Protein AF-A0A3D0HG40-F1 (afdb_monomer_lite)

Structure (mmCIF, N/CA/C/O backbone):
data_AF-A0A3D0HG40-F1
#
_entry.id   AF-A0A3D0HG40-F1
#
loop_
_atom_site.group_PDB
_atom_site.id
_atom_site.type_symbol
_atom_site.label_atom_id
_atom_site.label_alt_id
_atom_site.label_comp_id
_atom_site.label_asym_id
_atom_site.label_entity_id
_atom_site.label_seq_id
_atom_site.pdbx_PDB_ins_code
_atom_site.Cartn_x
_atom_site.Cartn_y
_atom_site.Cartn_z
_atom_site.occupancy
_atom_site.B_iso_or_equiv
_atom_site.auth_seq_id
_atom_site.auth_comp_id
_atom_site.auth_asym_id
_atom_site.auth_atom_id
_atom_site.pdbx_PDB_model_num
ATOM 1 N N . LEU A 1 1 ? -4.229 -12.002 6.179 1.00 92.06 1 LEU A N 1
ATOM 2 C CA . LEU A 1 1 ? -4.971 -11.624 4.953 1.00 92.06 1 LEU A CA 1
ATOM 3 C C . LEU A 1 1 ? -4.494 -10.297 4.391 1.00 92.06 1 LEU A C 1
ATOM 5 O O . LEU A 1 1 ? -3.940 -10.329 3.309 1.00 92.06 1 LEU A O 1
ATOM 9 N N . LEU A 1 2 ? -4.576 -9.189 5.139 1.00 95.00 2 LEU A N 1
ATOM 10 C CA . LEU A 1 2 ? -4.098 -7.868 4.695 1.00 95.00 2 LEU A CA 1
ATOM 11 C C . LEU A 1 2 ? -2.715 -7.894 4.015 1.00 95.00 2 LEU A C 1
ATOM 13 O O . LEU A 1 2 ? -2.574 -7.352 2.926 1.00 95.00 2 LEU A O 1
ATOM 17 N N . TYR A 1 3 ? -1.724 -8.562 4.616 1.00 96.88 3 TYR A N 1
ATOM 18 C CA . TYR A 1 3 ? -0.391 -8.717 4.019 1.00 96.88 3 TYR A CA 1
ATOM 19 C C . TYR A 1 3 ? -0.427 -9.431 2.659 1.00 96.88 3 TYR A C 1
ATOM 21 O O . TYR A 1 3 ? 0.124 -8.927 1.692 1.00 96.88 3 TYR A O 1
ATOM 29 N N . ILE A 1 4 ? -1.116 -10.573 2.569 1.00 96.81 4 ILE A N 1
ATOM 30 C CA . ILE A 1 4 ? -1.218 -11.374 1.338 1.00 96.81 4 ILE A CA 1
ATOM 31 C C . ILE A 1 4 ? -1.961 -10.589 0.256 1.00 96.81 4 ILE A C 1
ATOM 33 O O . ILE A 1 4 ? -1.489 -10.499 -0.870 1.00 96.81 4 ILE A O 1
ATOM 37 N N . THR A 1 5 ? -3.093 -9.971 0.594 1.00 97.00 5 THR A N 1
ATOM 38 C CA . THR A 1 5 ? -3.857 -9.159 -0.356 1.00 97.00 5 THR A CA 1
ATOM 39 C C . THR A 1 5 ? -3.042 -7.951 -0.821 1.00 97.00 5 THR A C 1
ATOM 41 O O . THR A 1 5 ? -3.027 -7.652 -2.008 1.00 97.00 5 THR A O 1
ATOM 44 N N . SER A 1 6 ? -2.287 -7.304 0.072 1.00 97.94 6 SER A N 1
ATOM 45 C CA . SER A 1 6 ? -1.371 -6.214 -0.296 1.00 97.94 6 SER A CA 1
ATOM 46 C C . SER A 1 6 ? -0.210 -6.694 -1.169 1.00 97.94 6 SER A C 1
ATOM 48 O O . SER A 1 6 ? 0.201 -5.973 -2.071 1.00 97.94 6 SER A O 1
ATOM 50 N N . LEU A 1 7 ? 0.302 -7.908 -0.937 1.00 97.38 7 LEU A N 1
ATOM 51 C CA . LEU A 1 7 ? 1.310 -8.529 -1.795 1.00 97.38 7 LEU A CA 1
ATOM 52 C C . LEU A 1 7 ? 0.762 -8.718 -3.211 1.00 97.38 7 LEU A C 1
ATOM 54 O O . LEU A 1 7 ? 1.393 -8.267 -4.159 1.00 97.38 7 LEU A O 1
ATOM 58 N N . LEU A 1 8 ? -0.437 -9.299 -3.342 1.00 97.38 8 LEU A N 1
ATOM 59 C CA . LEU A 1 8 ? -1.121 -9.462 -4.629 1.00 97.38 8 LEU A CA 1
ATOM 60 C C . LEU A 1 8 ? -1.370 -8.113 -5.309 1.00 97.38 8 LEU A C 1
ATOM 62 O O . LEU A 1 8 ? -1.120 -7.969 -6.500 1.00 97.38 8 LEU A O 1
ATOM 66 N N . GLY A 1 9 ? -1.813 -7.112 -4.548 1.00 97.62 9 GLY A N 1
ATOM 67 C CA . GLY A 1 9 ? -2.032 -5.756 -5.044 1.00 97.62 9 GLY A CA 1
ATOM 68 C C . GLY A 1 9 ? -0.756 -5.106 -5.563 1.00 97.62 9 GLY A C 1
ATOM 69 O O . GLY A 1 9 ? -0.767 -4.457 -6.607 1.00 97.62 9 GLY A O 1
ATOM 70 N N . GLY A 1 10 ? 0.360 -5.326 -4.867 1.00 97.12 10 GLY A N 1
ATOM 71 C CA . GLY A 1 10 ? 1.676 -4.918 -5.337 1.00 97.12 10 GLY A CA 1
ATOM 72 C C . GLY A 1 10 ? 2.075 -5.649 -6.613 1.00 97.12 10 GLY A C 1
ATOM 73 O O . GLY A 1 10 ? 2.413 -5.005 -7.598 1.00 97.12 10 GLY A O 1
ATOM 74 N N . SER A 1 11 ? 1.964 -6.976 -6.653 1.00 95.88 11 SER A N 1
ATOM 75 C CA . SER A 1 11 ? 2.273 -7.763 -7.853 1.00 95.88 11 SER A CA 1
ATOM 76 C C . SER A 1 11 ? 1.457 -7.325 -9.073 1.00 95.88 11 SER A C 1
ATOM 78 O O . SER A 1 11 ? 2.023 -7.150 -10.147 1.00 95.88 11 SER A O 1
ATOM 80 N N . VAL A 1 12 ? 0.155 -7.074 -8.907 1.00 96.62 12 VAL A N 1
ATOM 81 C CA . VAL A 1 12 ? -0.710 -6.548 -9.976 1.00 96.62 12 VAL A CA 1
ATOM 82 C C . VAL A 1 12 ? -0.289 -5.141 -10.390 1.00 96.62 12 VAL A C 1
ATOM 84 O O . VAL A 1 12 ? -0.172 -4.866 -11.579 1.00 96.62 12 VAL A O 1
ATOM 87 N N . GLY A 1 13 ? -0.023 -4.247 -9.436 1.00 96.69 13 GLY A N 1
ATOM 88 C CA . GLY A 1 13 ? 0.440 -2.896 -9.750 1.00 96.69 13 GLY A CA 1
ATOM 89 C C . GLY A 1 13 ? 1.765 -2.894 -10.517 1.00 96.69 13 GLY A C 1
ATOM 90 O O . GLY A 1 13 ? 1.929 -2.115 -11.453 1.00 96.69 13 GLY A O 1
ATOM 91 N N . ALA A 1 14 ? 2.697 -3.783 -10.164 1.00 95.94 14 ALA A N 1
ATOM 92 C CA . ALA A 1 14 ? 3.950 -3.957 -10.893 1.00 95.94 14 ALA A CA 1
ATOM 93 C C . ALA A 1 14 ? 3.710 -4.466 -12.322 1.00 95.94 14 ALA A C 1
ATOM 95 O O . ALA A 1 14 ? 4.247 -3.884 -13.261 1.00 95.94 14 ALA A O 1
ATOM 96 N N . LEU A 1 15 ? 2.857 -5.484 -12.479 1.00 95.00 15 LEU A N 1
ATOM 97 C CA . LEU A 1 15 ? 2.488 -6.058 -13.774 1.00 95.00 15 LEU A CA 1
ATOM 98 C C . LEU A 1 15 ? 1.858 -5.017 -14.712 1.00 95.00 15 LEU A C 1
ATOM 100 O O . LEU A 1 15 ? 2.209 -4.958 -15.883 1.00 95.00 15 LEU A O 1
ATOM 104 N N . LEU A 1 16 ? 0.961 -4.172 -14.196 1.00 94.62 16 LEU A N 1
ATOM 105 C CA . LEU A 1 16 ? 0.269 -3.160 -15.001 1.00 94.62 16 LEU A CA 1
ATOM 106 C C . LEU A 1 16 ? 1.184 -2.011 -15.448 1.00 94.62 16 LEU A C 1
ATOM 108 O O . LEU A 1 16 ? 0.988 -1.464 -16.529 1.00 94.62 16 LEU A O 1
ATOM 112 N N . LEU A 1 17 ? 2.151 -1.607 -14.618 1.00 94.56 17 LEU A N 1
ATOM 113 C CA . LEU A 1 17 ? 3.037 -0.477 -14.932 1.00 94.56 17 LEU A CA 1
ATOM 114 C C . LEU A 1 17 ? 4.303 -0.895 -15.685 1.00 94.56 17 LEU A C 1
ATOM 116 O O . LEU A 1 17 ? 4.911 -0.072 -16.368 1.00 94.56 17 LEU A O 1
ATOM 120 N N . SER A 1 18 ? 4.771 -2.125 -15.499 1.00 92.06 18 SER A N 1
ATOM 121 C CA . SER A 1 18 ? 6.035 -2.603 -16.063 1.00 92.06 18 SER A CA 1
ATOM 122 C C . SER A 1 18 ? 5.948 -4.107 -16.352 1.00 92.06 18 SER A C 1
ATOM 124 O O . SER A 1 18 ? 6.596 -4.893 -15.661 1.00 92.06 18 SER A O 1
ATOM 126 N N . PRO A 1 19 ? 5.145 -4.516 -17.352 1.00 90.00 19 PRO A N 1
ATOM 127 C CA . PRO A 1 19 ? 4.832 -5.923 -17.614 1.00 90.00 19 PRO A CA 1
ATOM 128 C C . PRO A 1 19 ? 6.055 -6.765 -17.990 1.00 90.00 19 PRO A C 1
ATOM 130 O O . PRO A 1 19 ? 6.156 -7.916 -17.577 1.00 90.00 19 PRO A O 1
ATOM 133 N N . ASP A 1 20 ? 7.012 -6.175 -18.709 1.00 89.31 20 ASP A N 1
ATOM 134 C CA . ASP A 1 20 ? 8.228 -6.863 -19.161 1.00 89.31 20 ASP A CA 1
ATOM 135 C C . ASP A 1 20 ? 9.355 -6.848 -18.115 1.00 89.31 20 ASP A C 1
ATOM 137 O O . ASP A 1 20 ? 10.407 -7.465 -18.298 1.00 89.31 20 ASP A O 1
ATOM 141 N N . ALA A 1 21 ? 9.171 -6.118 -17.010 1.00 86.19 21 ALA A N 1
ATOM 142 C CA . ALA A 1 21 ? 10.181 -6.005 -15.973 1.00 86.19 21 ALA A CA 1
ATOM 143 C C . ALA A 1 21 ? 10.100 -7.193 -15.010 1.00 86.19 21 ALA A C 1
ATOM 145 O O . ALA A 1 21 ? 9.064 -7.463 -14.399 1.00 86.19 21 ALA A O 1
ATOM 146 N N . ILE A 1 22 ? 11.238 -7.853 -14.783 1.00 82.25 22 ILE A N 1
ATOM 147 C CA . ILE A 1 22 ? 11.357 -8.854 -13.723 1.00 82.25 22 ILE A CA 1
ATOM 148 C C . ILE A 1 22 ? 11.305 -8.120 -12.384 1.00 82.25 22 ILE A C 1
ATOM 150 O O . ILE A 1 22 ? 12.279 -7.512 -11.941 1.00 82.25 22 ILE A O 1
ATOM 154 N N . THR A 1 23 ? 10.141 -8.166 -11.746 1.00 81.06 23 THR A N 1
ATOM 155 C CA . THR A 1 23 ? 9.901 -7.551 -10.444 1.00 81.06 23 THR A CA 1
ATOM 156 C C . THR A 1 23 ? 9.496 -8.618 -9.437 1.00 81.06 23 THR A C 1
ATOM 158 O O . THR A 1 23 ? 8.782 -9.570 -9.744 1.00 81.06 23 THR A O 1
ATOM 161 N N . GLY A 1 24 ? 9.978 -8.480 -8.208 1.00 76.94 24 GLY A N 1
ATOM 162 C CA . GLY A 1 24 ? 9.644 -9.381 -7.115 1.00 76.94 24 GLY A CA 1
ATOM 163 C C . GLY A 1 24 ? 10.041 -8.745 -5.795 1.00 76.94 24 GLY A C 1
ATOM 164 O O . GLY A 1 24 ? 11.125 -8.180 -5.678 1.00 76.94 24 GLY A O 1
ATOM 165 N N . GLY A 1 25 ? 9.158 -8.790 -4.799 1.00 84.31 25 GLY A N 1
ATOM 166 C CA . GLY A 1 25 ? 9.475 -8.196 -3.507 1.00 84.31 25 GLY A CA 1
ATOM 167 C C . GLY A 1 25 ? 8.332 -8.222 -2.504 1.00 84.31 25 GLY A C 1
ATOM 168 O O . GLY A 1 25 ? 7.199 -7.854 -2.801 1.00 84.31 25 GLY A O 1
ATOM 169 N N . ALA A 1 26 ? 8.670 -8.585 -1.267 1.00 92.44 26 ALA A N 1
ATOM 170 C CA .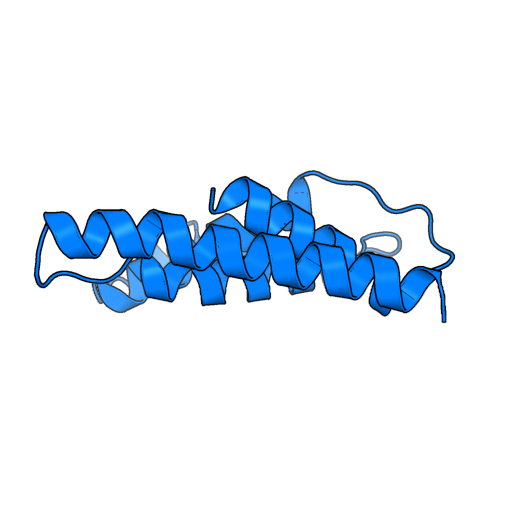 ALA A 1 26 ? 7.781 -8.492 -0.110 1.00 92.44 26 ALA A CA 1
ATOM 171 C C . ALA A 1 26 ? 7.453 -7.036 0.286 1.00 92.44 26 ALA A C 1
ATOM 173 O O . ALA A 1 26 ? 6.509 -6.790 1.037 1.00 92.44 26 ALA A O 1
ATOM 174 N N . SER A 1 27 ? 8.227 -6.063 -0.202 1.00 95.69 27 SER A N 1
ATOM 175 C CA . SER A 1 27 ? 8.118 -4.649 0.165 1.00 95.69 2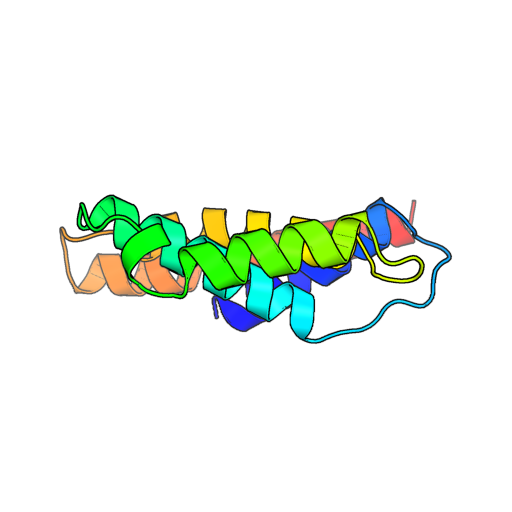7 SER A CA 1
ATOM 176 C C . SER A 1 27 ? 6.787 -4.015 -0.247 1.00 95.69 27 SER A C 1
ATOM 178 O O . SER A 1 27 ? 6.258 -3.205 0.509 1.00 95.69 27 SER A O 1
ATOM 180 N N . GLY A 1 28 ? 6.175 -4.436 -1.362 1.00 95.50 28 GLY A N 1
ATOM 181 C CA . GLY A 1 28 ? 4.826 -3.985 -1.742 1.00 95.50 28 GLY A CA 1
ATOM 182 C C . GLY A 1 28 ? 3.770 -4.335 -0.687 1.00 95.50 28 GLY A C 1
ATOM 183 O O . GLY A 1 28 ? 2.926 -3.512 -0.332 1.00 95.50 28 GLY A O 1
ATOM 184 N N . ALA A 1 29 ? 3.877 -5.519 -0.079 1.00 97.44 29 ALA A N 1
ATOM 185 C CA . ALA A 1 29 ? 2.998 -5.915 1.016 1.00 97.44 29 ALA A CA 1
ATOM 186 C C . ALA A 1 29 ? 3.222 -5.068 2.278 1.00 97.44 29 ALA A C 1
ATOM 188 O O . ALA A 1 29 ? 2.261 -4.693 2.951 1.00 97.44 29 ALA A O 1
ATOM 189 N N . VAL A 1 30 ? 4.480 -4.724 2.577 1.00 97.69 30 VAL A N 1
ATOM 190 C CA . VAL A 1 30 ? 4.832 -3.827 3.690 1.00 97.69 30 VAL A CA 1
ATOM 191 C C . VAL A 1 30 ? 4.257 -2.429 3.461 1.00 97.69 30 VAL A C 1
ATOM 193 O O . VAL A 1 30 ? 3.672 -1.862 4.381 1.00 97.69 30 VAL A O 1
ATOM 196 N N . PHE A 1 31 ? 4.324 -1.900 2.237 1.00 97.94 31 PHE A N 1
ATOM 197 C CA . PHE A 1 31 ? 3.678 -0.633 1.877 1.00 97.94 31 PHE A CA 1
ATOM 198 C C . PHE A 1 31 ? 2.168 -0.676 2.126 1.00 97.94 31 PHE A C 1
ATOM 200 O O . PHE A 1 31 ? 1.616 0.272 2.684 1.00 97.94 31 PHE A O 1
ATOM 207 N N . GLY A 1 32 ? 1.511 -1.789 1.793 1.00 98.00 32 GLY A N 1
ATOM 208 C CA . GLY A 1 32 ? 0.100 -2.002 2.116 1.00 98.00 32 GLY A CA 1
ATOM 209 C C . GLY A 1 32 ? -0.192 -2.013 3.615 1.00 98.00 32 GLY A C 1
ATOM 210 O O . GLY A 1 32 ? -1.130 -1.350 4.059 1.00 98.00 32 GLY A O 1
ATOM 211 N N . LEU A 1 33 ? 0.639 -2.689 4.416 1.00 97.88 33 LEU A N 1
ATOM 212 C CA . LEU A 1 33 ? 0.520 -2.668 5.879 1.00 97.88 33 LEU A CA 1
ATOM 213 C C . LEU A 1 33 ? 0.702 -1.258 6.451 1.00 97.88 33 LEU A C 1
ATOM 215 O O . LEU A 1 33 ? -0.051 -0.851 7.333 1.00 97.88 33 LEU A O 1
ATOM 219 N N . MET A 1 34 ? 1.678 -0.504 5.950 1.00 98.19 34 MET A N 1
ATOM 220 C CA . MET A 1 34 ? 1.936 0.859 6.410 1.00 98.19 34 MET A CA 1
ATOM 221 C C . MET A 1 34 ? 0.811 1.815 6.016 1.00 98.19 34 MET A C 1
ATOM 223 O O . MET A 1 34 ? 0.399 2.627 6.840 1.00 98.19 34 MET A O 1
ATOM 227 N N . ALA A 1 35 ? 0.266 1.693 4.804 1.00 98.12 35 ALA A N 1
ATOM 228 C CA . ALA A 1 35 ? -0.895 2.468 4.376 1.00 98.12 35 ALA A CA 1
ATOM 229 C C . ALA A 1 35 ? -2.119 2.167 5.256 1.00 98.12 35 ALA A C 1
ATOM 231 O O . ALA A 1 35 ? -2.769 3.090 5.749 1.00 98.12 35 ALA A O 1
ATOM 232 N N . ALA A 1 36 ? -2.381 0.887 5.534 1.00 97.44 36 ALA A N 1
ATOM 233 C CA . ALA A 1 36 ? -3.438 0.472 6.452 1.00 97.44 36 ALA A CA 1
ATOM 234 C C . ALA A 1 36 ? -3.224 1.024 7.871 1.00 97.44 36 ALA A C 1
ATOM 236 O O . ALA A 1 36 ? -4.161 1.538 8.481 1.00 97.44 36 ALA A O 1
ATOM 237 N N . ALA A 1 37 ? -1.989 0.982 8.381 1.00 96.88 37 ALA A N 1
ATOM 238 C CA . ALA A 1 37 ? -1.646 1.532 9.689 1.00 96.88 37 ALA A CA 1
ATOM 239 C C . ALA A 1 37 ? -1.829 3.056 9.739 1.00 96.88 37 ALA A C 1
ATOM 241 O O . ALA A 1 37 ? -2.374 3.574 10.709 1.00 96.88 37 ALA A O 1
ATOM 242 N N . VAL A 1 38 ? -1.435 3.787 8.691 1.00 97.69 38 VAL A N 1
ATOM 243 C CA . VAL A 1 38 ? -1.657 5.238 8.581 1.00 97.69 38 VAL A CA 1
ATOM 244 C C . VAL A 1 38 ? -3.149 5.571 8.629 1.00 97.69 38 VAL A C 1
ATOM 246 O O . VAL A 1 38 ? -3.528 6.523 9.315 1.00 97.69 38 VAL A O 1
ATOM 249 N N . ILE A 1 39 ? -3.994 4.802 7.937 1.00 96.56 39 ILE A N 1
ATOM 250 C CA . ILE A 1 39 ? -5.450 4.994 7.972 1.00 96.56 39 ILE A CA 1
ATOM 251 C C . ILE A 1 39 ? -6.003 4.675 9.362 1.00 96.56 39 ILE A C 1
ATOM 253 O O . ILE A 1 39 ? -6.765 5.483 9.888 1.00 96.56 39 ILE A O 1
ATOM 257 N N . GLY A 1 40 ? -5.581 3.574 9.988 1.00 95.12 40 GLY A N 1
ATOM 258 C CA . GLY A 1 40 ? -6.004 3.221 11.347 1.00 95.12 40 GLY A CA 1
ATOM 259 C C . GLY A 1 40 ? -5.611 4.268 12.390 1.00 95.12 40 GLY A C 1
ATOM 260 O O . GLY A 1 40 ? -6.450 4.728 13.155 1.00 95.12 40 GLY A O 1
ATOM 261 N N . LEU A 1 41 ? -4.371 4.758 12.346 1.00 95.88 41 LEU A N 1
ATOM 262 C CA . LEU A 1 41 ? -3.921 5.845 13.218 1.00 95.88 41 LEU A CA 1
ATOM 263 C C . LEU A 1 41 ? -4.765 7.111 13.028 1.00 95.88 41 LEU A C 1
ATOM 265 O O . LEU A 1 41 ? -5.173 7.731 14.008 1.00 95.88 41 LEU A O 1
ATOM 269 N N . ARG A 1 42 ? -5.069 7.486 11.777 1.00 94.88 42 ARG A N 1
ATOM 270 C CA . ARG A 1 42 ? -5.942 8.637 11.493 1.00 94.88 42 ARG A CA 1
ATOM 271 C C . ARG A 1 42 ? -7.371 8.416 11.979 1.00 94.88 42 ARG A C 1
ATOM 273 O O . ARG A 1 42 ? -7.964 9.358 12.501 1.00 94.88 42 ARG A O 1
ATOM 280 N N . HIS A 1 43 ? -7.906 7.209 11.815 1.00 93.00 43 HIS A N 1
ATOM 281 C CA . HIS A 1 43 ? -9.219 6.821 12.326 1.00 93.00 43 HIS A CA 1
ATOM 282 C C . HIS A 1 43 ? -9.290 7.018 13.848 1.00 93.00 43 HIS A C 1
ATOM 284 O O . HIS A 1 43 ? -10.241 7.616 14.353 1.00 93.00 43 HIS A O 1
ATOM 290 N N . ASP A 1 44 ? -8.216 6.666 14.553 1.00 93.31 44 ASP A N 1
ATOM 291 C CA . ASP A 1 44 ? -8.087 6.837 16.003 1.00 93.31 44 ASP A CA 1
ATOM 292 C C . ASP A 1 44 ? -7.666 8.264 16.416 1.00 93.31 44 ASP A C 1
ATOM 294 O O . ASP A 1 44 ? -7.372 8.530 17.581 1.00 93.31 44 ASP A O 1
ATOM 298 N N . ARG A 1 45 ? -7.658 9.215 15.467 1.00 95.31 45 ARG A N 1
ATOM 299 C CA . ARG A 1 45 ? -7.266 10.629 15.645 1.00 95.31 45 ARG A CA 1
ATOM 300 C C . ARG A 1 45 ? -5.818 10.826 16.110 1.00 95.31 45 ARG A C 1
ATOM 302 O O . ARG A 1 45 ? -5.461 11.889 16.620 1.00 95.31 45 ARG A O 1
ATOM 309 N N . ILE A 1 46 ? -4.962 9.835 15.883 1.00 96.56 46 ILE A N 1
ATOM 310 C CA . ILE A 1 46 ? -3.523 9.904 16.122 1.00 96.56 46 ILE A CA 1
ATOM 311 C C . ILE A 1 46 ? -2.845 10.408 14.848 1.00 96.56 46 ILE A C 1
ATOM 313 O O . ILE A 1 46 ? -3.044 9.875 13.759 1.00 96.56 46 ILE A O 1
ATOM 317 N N . ASN A 1 47 ? -1.999 11.434 14.968 1.00 97.00 47 ASN A N 1
ATOM 318 C CA . ASN A 1 47 ? -1.209 11.909 13.834 1.00 97.00 47 ASN A CA 1
ATOM 319 C C . ASN A 1 47 ? -0.117 10.875 13.479 1.00 97.00 47 ASN A C 1
ATOM 321 O O . ASN A 1 47 ? 0.821 10.714 14.268 1.00 97.00 47 ASN A O 1
ATOM 325 N N . PRO A 1 48 ? -0.148 10.236 12.289 1.00 96.94 48 PRO A N 1
ATOM 326 C CA . PRO A 1 48 ? 0.821 9.201 11.927 1.00 96.94 48 PRO A CA 1
ATOM 327 C C . PRO A 1 48 ? 2.273 9.690 11.915 1.00 96.94 48 PRO A C 1
ATOM 329 O O . PRO A 1 48 ? 3.184 8.917 12.215 1.00 96.94 48 PRO A O 1
ATOM 332 N N . MET A 1 49 ? 2.504 10.978 11.640 1.00 97.19 49 MET A N 1
ATOM 333 C CA . MET A 1 49 ? 3.847 11.578 11.627 1.00 97.19 49 MET A CA 1
ATOM 334 C C . MET A 1 49 ? 4.493 11.641 13.016 1.00 97.19 49 MET A C 1
ATOM 336 O O . MET A 1 49 ? 5.700 11.818 13.120 1.00 97.19 49 MET A O 1
ATOM 340 N N . ARG A 1 50 ? 3.715 11.457 14.091 1.00 96.06 50 ARG A N 1
ATOM 341 C CA . ARG A 1 50 ? 4.233 11.390 15.467 1.00 96.06 50 ARG A CA 1
ATOM 342 C C . ARG A 1 50 ? 4.595 9.971 15.920 1.00 96.06 50 ARG A C 1
ATOM 344 O O . ARG A 1 50 ? 5.146 9.815 16.998 1.00 96.06 50 ARG A O 1
ATOM 351 N N . THR A 1 51 ? 4.288 8.948 15.119 1.00 93.25 51 THR A N 1
ATOM 352 C CA . THR A 1 51 ? 4.402 7.524 15.508 1.00 93.25 51 THR A CA 1
ATOM 353 C C . THR A 1 51 ? 5.602 6.800 14.890 1.00 93.25 51 THR A C 1
ATOM 355 O O . THR A 1 51 ? 5.759 5.598 15.071 1.00 93.25 51 THR A O 1
ATOM 358 N N . GLY A 1 52 ? 6.420 7.491 14.091 1.00 94.69 52 GLY A N 1
ATOM 359 C CA . GLY A 1 52 ? 7.464 6.876 13.263 1.00 94.69 52 GLY A CA 1
ATOM 360 C C . GLY A 1 52 ? 6.916 6.238 11.982 1.00 94.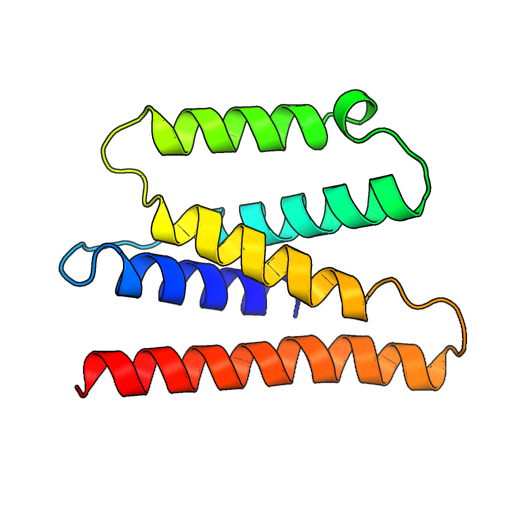69 52 GLY A C 1
ATOM 361 O O . GLY A 1 52 ? 7.486 6.465 10.920 1.00 94.69 52 GLY A O 1
ATOM 362 N N . ILE A 1 53 ? 5.758 5.563 12.036 1.00 96.31 53 ILE A N 1
ATOM 363 C CA . ILE A 1 53 ? 5.116 4.919 10.870 1.00 96.31 53 ILE A CA 1
ATOM 364 C C . ILE A 1 53 ? 4.903 5.916 9.731 1.00 96.31 53 ILE A C 1
ATOM 366 O O . ILE A 1 53 ? 5.235 5.617 8.587 1.00 96.31 53 ILE A O 1
ATOM 370 N N . GLY A 1 54 ? 4.387 7.110 10.037 1.00 96.25 54 GLY A N 1
ATOM 371 C CA . GLY A 1 54 ? 4.173 8.149 9.034 1.00 96.25 54 GLY A CA 1
ATOM 372 C C . GLY A 1 54 ? 5.468 8.572 8.341 1.00 96.25 54 GLY A C 1
ATOM 373 O O . GLY A 1 54 ? 5.529 8.600 7.113 1.00 96.25 54 GLY A O 1
ATOM 374 N N . THR A 1 55 ? 6.515 8.836 9.122 1.00 97.00 55 THR A N 1
ATOM 375 C CA . THR A 1 55 ? 7.832 9.230 8.608 1.00 97.00 55 THR A CA 1
ATOM 376 C C . THR A 1 55 ? 8.447 8.123 7.760 1.00 97.00 55 THR A C 1
ATOM 378 O O . THR A 1 55 ? 8.882 8.378 6.640 1.00 97.00 55 THR A O 1
ATOM 381 N N . THR A 1 56 ? 8.429 6.880 8.247 1.00 97.31 56 THR A N 1
ATOM 382 C CA . THR A 1 56 ? 8.936 5.719 7.507 1.00 97.31 56 THR A CA 1
ATOM 383 C C . THR A 1 56 ? 8.148 5.502 6.220 1.00 97.31 56 THR A C 1
ATOM 385 O O . THR A 1 56 ? 8.744 5.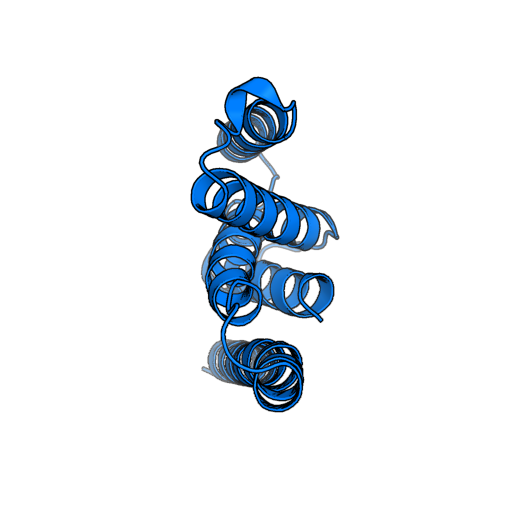155 5.204 1.00 97.31 56 THR A O 1
ATOM 388 N N . PHE A 1 57 ? 6.829 5.717 6.229 1.00 97.81 57 PHE A N 1
ATOM 389 C CA . PHE A 1 57 ? 5.988 5.573 5.040 1.00 97.81 57 PHE A CA 1
ATOM 390 C C . PHE A 1 57 ? 6.405 6.593 3.987 1.00 97.81 57 PHE A C 1
ATOM 392 O O . PHE A 1 57 ? 6.793 6.210 2.890 1.00 97.81 57 PHE A O 1
ATOM 399 N N . VAL A 1 58 ? 6.442 7.877 4.347 1.00 97.81 58 VAL A N 1
ATOM 400 C CA . VAL A 1 58 ? 6.851 8.956 3.436 1.00 97.81 58 VAL A CA 1
ATOM 401 C C . VAL A 1 58 ? 8.261 8.727 2.894 1.00 97.81 58 VAL A C 1
ATOM 403 O O . VAL A 1 58 ? 8.469 8.826 1.688 1.00 97.81 58 VAL A O 1
ATOM 406 N N . LEU A 1 59 ? 9.216 8.361 3.750 1.00 97.62 59 LEU A N 1
ATOM 407 C CA . LEU A 1 59 ? 10.595 8.104 3.339 1.00 97.62 59 LEU A CA 1
ATOM 408 C C . LEU A 1 59 ? 10.681 6.955 2.327 1.00 97.62 59 LEU A C 1
ATOM 410 O O . LEU A 1 59 ? 11.336 7.095 1.298 1.00 97.62 59 LEU A O 1
ATOM 414 N N . ASN A 1 60 ? 9.969 5.854 2.569 1.00 96.44 60 ASN A N 1
ATOM 415 C CA . ASN A 1 60 ? 9.915 4.742 1.625 1.00 96.44 60 ASN A CA 1
ATOM 416 C C . ASN A 1 60 ? 9.234 5.136 0.300 1.00 96.44 60 ASN A C 1
ATOM 418 O O . ASN A 1 60 ? 9.683 4.692 -0.759 1.00 96.44 60 ASN A O 1
ATOM 422 N N . MET A 1 61 ? 8.216 6.009 0.319 1.00 96.56 61 MET A N 1
ATOM 423 C CA . MET A 1 61 ? 7.630 6.548 -0.919 1.00 96.56 61 MET A CA 1
ATOM 424 C C . MET A 1 61 ? 8.655 7.355 -1.714 1.00 96.56 61 MET A C 1
ATOM 426 O O . MET A 1 61 ? 8.795 7.153 -2.916 1.00 96.56 61 MET A O 1
ATOM 430 N N . VAL A 1 62 ? 9.394 8.246 -1.049 1.00 97.94 62 VAL A N 1
ATOM 431 C CA . VAL A 1 62 ? 10.420 9.067 -1.705 1.00 97.94 62 VAL A CA 1
ATOM 432 C C . VAL A 1 62 ? 11.511 8.181 -2.298 1.00 97.94 62 VAL A C 1
ATOM 434 O O . VAL A 1 62 ? 11.842 8.333 -3.469 1.00 97.94 62 VAL A O 1
ATOM 437 N N . ILE A 1 63 ? 12.009 7.202 -1.537 1.00 96.38 63 ILE A N 1
ATOM 438 C CA . ILE A 1 63 ? 12.991 6.224 -2.024 1.00 96.38 63 ILE A CA 1
ATOM 439 C C . ILE A 1 63 ? 12.485 5.511 -3.282 1.00 96.38 63 ILE A C 1
ATOM 441 O O . ILE A 1 63 ? 13.220 5.399 -4.256 1.00 96.38 63 ILE A O 1
ATOM 445 N N . THR A 1 64 ? 11.221 5.084 -3.281 1.00 95.44 64 THR A N 1
ATOM 446 C CA . THR A 1 64 ? 10.592 4.391 -4.418 1.00 95.44 64 THR A CA 1
ATOM 447 C C . THR A 1 64 ? 10.571 5.231 -5.687 1.00 95.44 64 THR A C 1
ATOM 449 O O . THR A 1 64 ? 10.722 4.693 -6.776 1.00 95.44 64 THR A O 1
ATOM 452 N N . LEU A 1 65 ? 10.356 6.539 -5.553 1.00 96.31 65 LEU A N 1
ATOM 453 C CA . LEU A 1 65 ? 10.255 7.452 -6.689 1.00 96.31 65 LEU A CA 1
ATOM 454 C C . LEU A 1 65 ? 11.623 7.936 -7.182 1.00 96.31 65 LEU A C 1
ATOM 456 O O . LEU A 1 65 ? 11.751 8.308 -8.344 1.00 96.31 65 LEU A O 1
ATOM 460 N N . VAL A 1 66 ? 12.626 7.967 -6.302 1.00 96.69 66 VAL A N 1
ATOM 461 C CA . VAL A 1 66 ? 13.945 8.543 -6.596 1.00 96.69 66 VAL A CA 1
ATOM 462 C C . VAL A 1 66 ? 14.957 7.487 -7.031 1.00 96.69 66 VAL A C 1
ATOM 464 O O . VAL A 1 66 ? 15.776 7.774 -7.900 1.00 96.69 66 VAL A O 1
ATOM 467 N N . ILE A 1 67 ? 14.940 6.289 -6.438 1.00 95.12 67 ILE A N 1
ATOM 468 C CA . ILE A 1 67 ? 15.934 5.251 -6.735 1.00 95.12 67 ILE A CA 1
ATOM 469 C C . ILE A 1 67 ? 15.493 4.441 -7.966 1.00 95.12 67 ILE A C 1
ATOM 471 O O . ILE A 1 67 ? 14.471 3.749 -7.906 1.00 95.12 67 ILE A O 1
ATOM 475 N N . PRO A 1 68 ? 16.270 4.459 -9.068 1.00 91.06 68 PRO A N 1
ATOM 476 C CA . PRO A 1 68 ? 15.974 3.654 -10.247 1.00 91.06 68 PRO A CA 1
ATOM 477 C C . PRO A 1 68 ? 16.001 2.154 -9.937 1.00 91.06 68 PRO A C 1
ATOM 479 O O . PRO A 1 68 ? 16.791 1.686 -9.120 1.00 91.06 68 PRO A O 1
ATOM 482 N N . GLY A 1 69 ? 15.153 1.387 -10.623 1.00 89.00 69 GLY A N 1
ATOM 483 C CA . GLY A 1 69 ? 15.049 -0.065 -10.443 1.00 89.00 69 GLY A CA 1
ATOM 484 C C . GLY A 1 69 ? 14.104 -0.505 -9.319 1.00 89.00 69 GLY A C 1
ATOM 485 O O . GLY A 1 69 ? 13.837 -1.698 -9.193 1.00 89.00 69 GLY A O 1
ATOM 486 N N . ILE A 1 70 ? 13.542 0.425 -8.536 1.00 92.88 70 ILE A N 1
ATOM 487 C CA . ILE A 1 70 ? 12.455 0.113 -7.601 1.00 92.88 70 ILE A CA 1
ATOM 488 C C . ILE A 1 70 ? 11.112 0.146 -8.341 1.00 92.88 70 ILE A C 1
ATOM 490 O O . ILE A 1 70 ? 10.788 1.106 -9.037 1.00 92.88 70 ILE A O 1
ATOM 494 N N . SER A 1 71 ? 10.297 -0.900 -8.172 1.00 95.00 71 SER A N 1
ATOM 495 C CA . SER A 1 71 ? 8.977 -0.976 -8.807 1.00 95.00 71 SER A CA 1
ATOM 496 C C . SER A 1 71 ? 7.978 -0.023 -8.144 1.00 95.00 71 SER A C 1
ATOM 498 O O . SER A 1 71 ? 7.398 -0.328 -7.096 1.00 95.00 71 SER A O 1
ATOM 500 N N . VAL A 1 72 ? 7.735 1.121 -8.791 1.00 95.94 72 VAL A N 1
ATOM 501 C CA . VAL A 1 72 ? 6.704 2.090 -8.383 1.00 95.94 72 VAL A CA 1
ATOM 502 C C . VAL A 1 72 ? 5.327 1.422 -8.363 1.00 95.94 72 VAL A C 1
ATOM 504 O O . VAL A 1 72 ? 4.611 1.520 -7.367 1.00 95.94 72 VAL A O 1
ATOM 507 N N . GLY A 1 73 ? 4.985 0.666 -9.411 1.00 95.19 73 GLY A N 1
ATOM 508 C CA . GLY A 1 73 ? 3.735 -0.095 -9.474 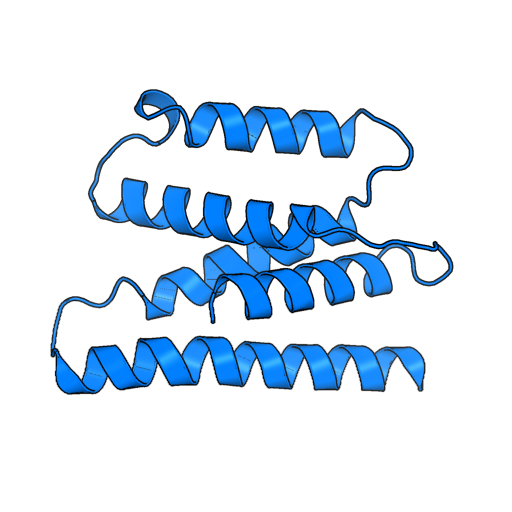1.00 95.19 73 GLY A CA 1
ATOM 509 C C . GLY A 1 73 ? 3.600 -1.104 -8.333 1.00 95.19 73 GLY A C 1
ATOM 510 O O . GLY A 1 73 ? 2.543 -1.185 -7.710 1.00 95.19 73 GLY A O 1
ATOM 511 N N . GLY A 1 74 ? 4.690 -1.796 -7.990 1.00 96.44 74 GLY A N 1
ATOM 512 C CA . GLY A 1 74 ? 4.741 -2.757 -6.887 1.00 96.44 74 GLY A CA 1
ATOM 513 C C . GLY A 1 74 ? 4.419 -2.151 -5.525 1.00 96.44 74 GLY A C 1
ATOM 514 O O . GLY A 1 74 ? 3.631 -2.682 -4.741 1.00 96.44 74 GLY A O 1
ATOM 515 N N . HIS A 1 75 ? 5.020 -1.007 -5.238 1.00 97.31 75 HIS A N 1
ATOM 516 C CA . HIS A 1 75 ? 4.865 -0.325 -3.962 1.00 97.31 75 HIS A CA 1
ATOM 517 C C . HIS A 1 75 ? 3.525 0.403 -3.835 1.00 97.31 75 HIS A C 1
ATOM 519 O O . HIS A 1 75 ? 2.827 0.240 -2.830 1.00 97.31 75 HIS A O 1
ATOM 525 N N . PHE A 1 76 ? 3.123 1.159 -4.857 1.00 97.44 76 PHE A N 1
ATOM 526 C CA . PHE A 1 76 ? 1.861 1.897 -4.826 1.00 97.44 76 PHE A CA 1
ATOM 527 C C . PHE A 1 76 ? 0.646 0.976 -4.982 1.00 97.44 76 PHE A C 1
ATOM 529 O O . PHE A 1 76 ? -0.353 1.189 -4.297 1.00 97.44 76 PHE A O 1
ATOM 536 N N . GLY A 1 77 ? 0.735 -0.092 -5.782 1.00 97.25 77 GLY A N 1
ATOM 537 C CA . GLY A 1 77 ? -0.315 -1.111 -5.871 1.00 97.25 77 GLY A CA 1
ATOM 538 C C . GLY A 1 77 ? -0.567 -1.798 -4.526 1.00 97.25 77 GLY A C 1
ATOM 539 O O . GLY A 1 77 ? -1.718 -1.959 -4.105 1.00 97.25 77 GLY A O 1
ATOM 540 N N . GLY A 1 78 ? 0.507 -2.111 -3.795 1.00 97.88 78 GLY A N 1
ATOM 541 C CA . GLY A 1 78 ? 0.422 -2.650 -2.441 1.00 97.88 78 GLY A CA 1
ATOM 542 C C . GLY A 1 78 ? -0.167 -1.650 -1.444 1.00 97.88 78 GLY A C 1
ATOM 543 O O . GLY A 1 78 ? -1.097 -1.997 -0.716 1.00 97.88 78 GLY A O 1
ATOM 544 N N . ALA A 1 79 ? 0.301 -0.395 -1.459 1.00 98.19 79 ALA A N 1
ATOM 545 C CA . ALA A 1 79 ? -0.214 0.683 -0.608 1.00 98.19 79 ALA A CA 1
ATOM 546 C C . ALA A 1 79 ? -1.720 0.928 -0.810 1.00 98.19 79 ALA A C 1
ATOM 548 O O . ALA A 1 79 ? -2.470 0.974 0.165 1.00 98.19 79 ALA A O 1
ATOM 549 N N . ILE A 1 80 ? -2.171 1.040 -2.064 1.00 98.31 80 ILE A N 1
ATOM 550 C CA . ILE A 1 80 ? -3.584 1.251 -2.414 1.00 98.31 80 ILE A CA 1
ATOM 551 C C . ILE A 1 80 ? -4.430 0.065 -1.946 1.00 98.31 80 ILE A C 1
ATOM 553 O O . ILE A 1 80 ? -5.459 0.245 -1.295 1.00 98.31 80 ILE A O 1
ATOM 557 N N . THR A 1 81 ? -3.976 -1.156 -2.221 1.00 98.00 81 THR A N 1
ATOM 558 C CA . THR A 1 81 ? -4.710 -2.369 -1.846 1.00 98.00 81 THR A CA 1
ATOM 559 C C . THR A 1 81 ? -4.815 -2.525 -0.332 1.00 98.00 81 THR A C 1
ATOM 561 O O . THR A 1 81 ? -5.893 -2.830 0.186 1.00 98.00 81 THR A O 1
ATOM 564 N N . GLY A 1 82 ? -3.724 -2.277 0.396 1.00 97.50 82 GLY A N 1
ATOM 565 C CA . GLY A 1 82 ? -3.720 -2.304 1.856 1.00 97.50 82 GLY A CA 1
ATOM 566 C C . GLY A 1 82 ? -4.605 -1.212 2.459 1.00 97.50 82 GLY A C 1
ATOM 567 O O . GLY A 1 82 ? -5.358 -1.482 3.396 1.00 97.50 82 GLY A O 1
ATOM 568 N N . ALA A 1 83 ? -4.600 -0.012 1.871 1.00 97.50 83 ALA A N 1
ATOM 569 C CA . ALA A 1 83 ? -5.490 1.076 2.260 1.00 97.50 83 ALA A CA 1
ATOM 570 C C . ALA A 1 83 ? -6.971 0.694 2.108 1.00 97.50 83 ALA A C 1
ATOM 572 O O . ALA A 1 83 ? -7.735 0.829 3.063 1.00 97.50 83 ALA A O 1
ATOM 573 N N . ILE A 1 84 ? -7.365 0.152 0.953 1.00 96.38 84 ILE A N 1
ATOM 574 C CA . ILE A 1 84 ? -8.736 -0.326 0.713 1.00 96.38 84 ILE A CA 1
ATOM 575 C C . ILE A 1 8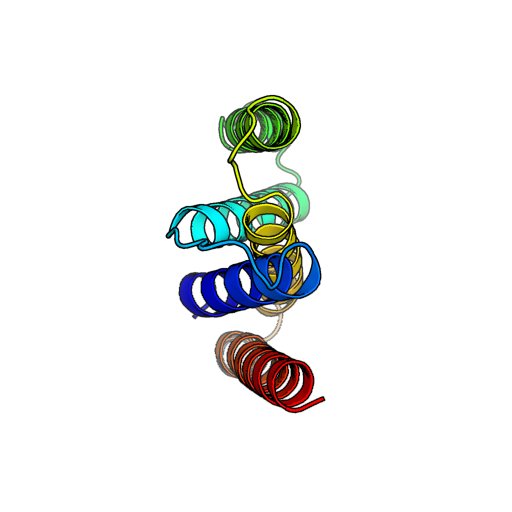4 ? -9.097 -1.446 1.694 1.00 96.38 84 ILE A C 1
ATOM 577 O O . ILE A 1 84 ? -10.161 -1.403 2.309 1.00 96.38 84 ILE A O 1
ATOM 581 N N . CYS A 1 85 ? -8.207 -2.424 1.894 1.00 94.88 85 CYS A N 1
ATOM 582 C CA . CYS A 1 85 ? -8.440 -3.507 2.850 1.00 94.88 85 CYS A CA 1
ATOM 583 C C . CYS A 1 85 ? -8.665 -2.976 4.271 1.00 94.88 85 CYS A C 1
ATOM 585 O O . CYS A 1 85 ? -9.509 -3.510 4.985 1.00 94.88 85 CYS A O 1
ATOM 587 N N . SER A 1 86 ? -7.956 -1.920 4.684 1.00 93.31 86 SER A N 1
ATOM 588 C CA . SER A 1 86 ? -8.081 -1.359 6.035 1.00 93.31 86 SER A CA 1
ATOM 589 C C . SER A 1 86 ? -9.492 -0.855 6.363 1.00 93.31 86 SER A C 1
ATOM 591 O O . SER A 1 86 ? -9.906 -0.932 7.516 1.00 93.31 86 SER A O 1
ATOM 593 N N . LEU A 1 87 ? -10.277 -0.448 5.358 1.00 90.50 87 LEU A N 1
ATOM 594 C CA . LEU A 1 87 ? -11.677 -0.044 5.536 1.00 90.50 87 LEU A CA 1
ATOM 595 C C . LEU A 1 87 ? -12.547 -1.178 6.100 1.00 90.50 87 LEU A C 1
ATOM 597 O O . LEU A 1 87 ? -13.491 -0.922 6.842 1.00 90.50 87 LEU A O 1
ATOM 601 N N . PHE A 1 88 ? -12.205 -2.431 5.794 1.00 89.19 88 PHE A N 1
ATOM 602 C CA . PHE A 1 88 ? -12.893 -3.612 6.321 1.00 89.19 88 PHE A CA 1
ATOM 603 C C . PHE A 1 88 ? -12.441 -3.979 7.739 1.00 89.19 88 PHE A C 1
ATOM 605 O O . PHE A 1 88 ? -13.153 -4.705 8.426 1.00 89.19 88 PHE A O 1
ATOM 612 N N . LEU A 1 89 ? -11.277 -3.482 8.176 1.00 85.69 89 LEU A N 1
ATOM 613 C CA . LEU A 1 89 ? -10.707 -3.745 9.501 1.00 85.69 89 LEU A CA 1
ATOM 614 C C . LEU A 1 89 ? -11.139 -2.711 10.551 1.00 85.69 89 LEU A C 1
ATOM 616 O O . LEU A 1 89 ? -11.097 -3.000 11.741 1.00 85.69 89 LEU A O 1
ATOM 620 N N . LEU A 1 90 ? -11.551 -1.513 10.134 1.00 83.38 90 LEU A N 1
ATOM 621 C CA . LEU A 1 90 ? -11.840 -0.393 11.039 1.00 83.38 90 LEU A CA 1
ATOM 622 C C . LEU A 1 90 ? -13.300 -0.341 11.534 1.00 83.38 90 LEU A C 1
ATOM 624 O O . LEU A 1 90 ? -13.740 0.689 12.034 1.00 83.38 90 LEU A O 1
ATOM 628 N N . ASN A 1 91 ? -14.077 -1.426 11.419 1.00 71.62 91 ASN A N 1
ATOM 629 C CA . ASN A 1 91 ? -15.505 -1.416 11.761 1.00 71.62 91 ASN A CA 1
ATOM 630 C C . ASN A 1 91 ? -15.767 -1.730 13.258 1.00 71.62 91 ASN A C 1
ATOM 632 O O . ASN A 1 91 ? -15.493 -2.844 13.699 1.00 71.62 91 ASN A O 1
ATOM 636 N N . PRO A 1 92 ? -16.371 -0.822 14.056 1.00 59.31 92 PRO A N 1
ATOM 637 C CA . PRO A 1 92 ? -16.523 -1.023 15.501 1.00 59.31 92 PRO A CA 1
ATOM 638 C C . PRO A 1 92 ? -17.850 -1.669 15.953 1.00 59.31 92 PRO A C 1
ATOM 640 O O . PRO A 1 92 ? -18.013 -1.953 17.139 1.00 59.31 92 PRO A O 1
ATOM 643 N N . SER A 1 93 ? -18.841 -1.877 15.075 1.00 59.16 93 SER A N 1
ATOM 644 C CA . SER A 1 93 ? -20.239 -1.931 15.553 1.00 59.16 93 SER A CA 1
ATOM 645 C C . SER A 1 93 ? -20.810 -3.307 15.943 1.00 59.16 93 SER A C 1
ATOM 647 O O . SER A 1 93 ? -21.728 -3.344 16.762 1.00 59.16 93 SER A O 1
ATOM 649 N N . ARG A 1 94 ? -20.309 -4.452 15.440 1.00 58.72 94 ARG A N 1
ATOM 650 C CA . ARG A 1 94 ? -20.806 -5.801 15.834 1.00 58.72 94 ARG A CA 1
ATOM 651 C C . ARG A 1 94 ? -19.729 -6.884 15.698 1.00 58.72 94 ARG A C 1
ATOM 653 O O . ARG A 1 94 ? -19.393 -7.264 14.584 1.00 58.72 94 ARG A O 1
ATOM 660 N N . LYS A 1 95 ? -19.248 -7.455 16.814 1.00 61.75 95 LYS A N 1
ATOM 661 C CA . LYS A 1 95 ? -18.091 -8.386 16.857 1.00 61.75 95 LYS A CA 1
ATOM 662 C C . LYS A 1 95 ? -18.148 -9.563 15.862 1.00 61.75 95 LYS A C 1
ATOM 664 O O . LYS A 1 95 ? -17.129 -9.887 15.265 1.00 61.75 95 LYS A O 1
ATOM 669 N N . THR A 1 96 ? -19.306 -10.199 15.660 1.00 62.09 96 THR A N 1
ATOM 670 C CA . THR A 1 96 ? -19.422 -11.366 14.756 1.00 62.09 96 THR A CA 1
ATOM 671 C C . THR A 1 96 ? -19.464 -10.972 13.278 1.00 62.09 96 THR A C 1
ATOM 673 O O . THR A 1 96 ? -18.784 -11.585 12.463 1.00 62.09 96 THR A O 1
ATOM 676 N N . ILE A 1 97 ? -20.219 -9.924 12.931 1.00 62.16 97 ILE A N 1
ATOM 677 C CA . ILE A 1 97 ? -20.289 -9.412 11.553 1.00 62.16 97 ILE A CA 1
ATOM 678 C C . ILE A 1 97 ? -18.957 -8.741 11.177 1.00 62.16 97 ILE A C 1
ATOM 680 O O . ILE A 1 97 ? -18.483 -8.933 10.065 1.00 62.16 97 ILE A O 1
ATOM 684 N N . SER A 1 98 ? -18.295 -8.066 12.124 1.00 69.69 98 SER A N 1
ATOM 685 C CA . SER A 1 98 ? -16.954 -7.483 11.950 1.00 69.69 98 SER A CA 1
ATOM 686 C C . SER A 1 98 ? -15.933 -8.527 11.506 1.00 69.69 98 SER A C 1
ATOM 688 O O . SER A 1 98 ? -15.291 -8.351 10.476 1.00 69.69 98 SER A O 1
ATOM 690 N N . ARG A 1 99 ? -15.874 -9.681 12.190 1.00 78.31 99 ARG A N 1
ATOM 691 C CA . ARG A 1 99 ? -14.946 -10.766 11.830 1.00 78.31 99 ARG A CA 1
ATOM 692 C C . ARG A 1 99 ? -15.171 -11.310 10.424 1.00 78.31 99 ARG A C 1
ATOM 694 O O . ARG A 1 99 ? -14.208 -11.640 9.739 1.00 78.31 99 ARG A O 1
ATOM 701 N N . LEU A 1 100 ? -16.427 -11.424 9.989 1.00 83.38 100 LEU A N 1
ATOM 702 C CA . LEU A 1 100 ? -16.717 -11.883 8.634 1.00 83.38 100 LEU A CA 1
ATOM 703 C C . LEU A 1 100 ? -16.250 -10.852 7.601 1.00 83.38 100 LEU A C 1
ATOM 705 O O . LEU A 1 100 ? -15.613 -11.230 6.624 1.00 83.38 100 LEU A O 1
ATOM 709 N N . PHE A 1 101 ? -16.509 -9.563 7.830 1.00 84.00 101 PHE A N 1
ATOM 710 C CA . PHE A 1 101 ? -16.074 -8.486 6.933 1.00 84.00 101 PHE A CA 1
ATOM 711 C C . PHE A 1 101 ? -14.544 -8.377 6.844 1.00 84.00 101 PHE A C 1
ATOM 713 O O . PHE A 1 101 ? -14.012 -8.233 5.741 1.00 84.00 101 PHE A O 1
ATOM 720 N N . GLU A 1 102 ? -13.840 -8.539 7.966 1.00 85.06 102 GLU A N 1
ATOM 721 C CA . GLU A 1 102 ? -12.371 -8.563 8.046 1.00 85.06 102 GLU A CA 1
ATOM 722 C C . GLU A 1 102 ? -11.735 -9.700 7.227 1.00 85.06 102 GLU A C 1
ATOM 724 O O . GLU A 1 102 ? -10.582 -9.592 6.806 1.00 85.06 102 GLU A O 1
ATOM 729 N N . VAL A 1 103 ? -12.473 -10.788 6.984 1.00 89.12 103 VAL A N 1
ATOM 730 C CA . VAL A 1 103 ? -12.011 -11.928 6.178 1.00 89.12 103 VAL A CA 1
ATOM 731 C C . VAL A 1 103 ? -12.494 -11.825 4.735 1.00 89.12 103 VAL A C 1
ATOM 733 O O . VAL A 1 103 ? -11.689 -11.908 3.807 1.00 89.12 103 VAL A O 1
ATOM 736 N N . VAL A 1 104 ? -13.797 -11.628 4.533 1.00 91.50 104 VAL A N 1
ATOM 737 C CA . VAL A 1 104 ? -14.434 -11.645 3.210 1.00 91.50 104 VAL A CA 1
ATOM 738 C C . VAL A 1 104 ? -13.961 -10.478 2.352 1.00 91.50 104 VAL A C 1
ATOM 740 O O . VAL A 1 104 ? -13.688 -10.692 1.175 1.00 91.50 104 VAL A O 1
ATOM 743 N N . GLY A 1 105 ? -13.796 -9.279 2.920 1.00 92.31 105 GLY A N 1
ATOM 744 C CA . GLY A 1 105 ? -13.326 -8.107 2.174 1.00 92.31 105 GLY A CA 1
ATOM 745 C C . GLY A 1 105 ? -11.954 -8.341 1.526 1.00 92.31 105 GLY A C 1
ATOM 746 O O . GLY A 1 105 ? -11.853 -8.337 0.298 1.00 92.31 105 GLY A O 1
ATOM 747 N N . PRO A 1 106 ? -10.898 -8.627 2.312 1.00 94.12 106 PRO A N 1
ATOM 748 C CA . PRO A 1 106 ? -9.569 -8.908 1.768 1.00 94.12 106 PRO A CA 1
ATOM 749 C C . PRO A 1 106 ? -9.507 -10.132 0.845 1.00 94.12 106 PRO A C 1
ATOM 751 O O . PRO A 1 106 ? -8.701 -10.139 -0.087 1.00 94.12 106 PRO A O 1
ATOM 754 N N . MET A 1 107 ? -10.339 -11.155 1.080 1.00 95.44 107 MET A N 1
ATOM 755 C CA . MET A 1 107 ? -10.436 -12.324 0.197 1.00 95.44 107 MET A CA 1
ATOM 756 C C . MET A 1 107 ? -11.052 -11.965 -1.157 1.00 95.44 107 MET A C 1
ATOM 758 O O . MET A 1 107 ? -10.489 -12.324 -2.187 1.00 95.44 107 MET A O 1
ATOM 762 N N . ALA A 1 108 ? -12.163 -11.225 -1.170 1.00 95.88 108 ALA A N 1
ATOM 763 C CA . ALA A 1 108 ? -12.817 -10.782 -2.399 1.00 95.88 108 ALA A CA 1
ATOM 764 C C . ALA A 1 108 ? -11.890 -9.887 -3.235 1.00 95.88 108 ALA A C 1
ATOM 766 O O . ALA A 1 108 ? -11.765 -10.085 -4.443 1.00 95.88 108 ALA A O 1
ATOM 767 N N . ILE A 1 109 ? -11.174 -8.964 -2.582 1.00 96.88 109 ILE A N 1
ATOM 768 C CA . ILE A 1 109 ? -10.151 -8.137 -3.234 1.00 96.88 109 ILE A CA 1
ATOM 769 C C . ILE A 1 109 ? -9.039 -9.020 -3.810 1.00 96.88 109 ILE A C 1
ATOM 771 O O . ILE A 1 109 ? -8.661 -8.848 -4.965 1.00 96.88 109 ILE A O 1
ATOM 775 N N . GLY A 1 110 ? -8.542 -9.995 -3.042 1.00 96.31 110 GLY A N 1
ATOM 776 C CA . GLY A 1 110 ? -7.510 -10.926 -3.504 1.00 96.31 110 GLY A CA 1
ATOM 777 C C . GLY A 1 110 ? -7.932 -11.715 -4.746 1.00 96.31 110 GLY A C 1
ATOM 778 O O . GLY A 1 110 ? -7.174 -11.785 -5.710 1.00 96.31 110 GLY A O 1
ATOM 779 N N . VAL A 1 111 ? -9.157 -12.248 -4.763 1.00 97.38 111 VAL A N 1
ATOM 780 C CA . VAL A 1 111 ? -9.716 -12.961 -5.926 1.00 97.38 111 VAL A CA 1
ATOM 781 C C . VAL A 1 111 ? -9.846 -12.031 -7.135 1.00 97.38 111 VAL A C 1
ATOM 783 O O . VAL A 1 111 ? -9.446 -12.408 -8.235 1.00 97.38 111 VAL A O 1
ATOM 786 N N . GLY A 1 112 ? -10.339 -10.805 -6.937 1.00 97.75 112 GLY A N 1
ATOM 787 C CA . GLY A 1 112 ? -10.437 -9.806 -8.005 1.00 97.75 112 GLY A CA 1
ATOM 788 C C . GLY A 1 112 ? -9.075 -9.431 -8.597 1.00 97.75 112 GLY A C 1
ATOM 789 O O . GLY A 1 112 ? -8.943 -9.324 -9.813 1.00 97.75 112 GLY A O 1
ATOM 790 N N . LEU A 1 113 ? -8.045 -9.302 -7.757 1.00 97.38 113 LEU A N 1
ATOM 791 C CA . LEU A 1 113 ? -6.672 -9.031 -8.192 1.00 97.38 113 LEU A CA 1
ATOM 792 C C . LEU A 1 113 ? -6.081 -10.191 -8.997 1.00 97.38 113 LEU A C 1
ATOM 794 O O . LEU A 1 113 ? -5.443 -9.955 -10.019 1.00 97.38 113 LEU A O 1
ATOM 798 N N . ILE A 1 114 ? -6.323 -11.437 -8.578 1.00 96.94 114 ILE A N 1
ATOM 799 C CA . ILE A 1 114 ? -5.898 -12.622 -9.335 1.00 96.94 114 ILE A CA 1
ATOM 800 C C . ILE A 1 114 ? -6.591 -12.658 -10.699 1.00 96.94 114 ILE A C 1
ATOM 802 O O . ILE A 1 114 ? -5.925 -12.835 -11.717 1.00 96.94 114 ILE A O 1
ATOM 806 N N . TYR A 1 115 ? -7.909 -12.447 -10.735 1.00 97.69 115 TYR A N 1
ATOM 807 C CA . TYR A 1 115 ? -8.664 -12.393 -11.987 1.00 97.69 115 TYR A CA 1
ATOM 808 C C . TYR A 1 115 ? -8.128 -11.309 -12.929 1.00 97.69 115 TYR A C 1
ATOM 810 O O . TYR A 1 115 ? -7.930 -11.568 -14.116 1.00 97.69 115 TYR A O 1
ATOM 818 N N . LEU A 1 116 ? -7.850 -10.114 -12.400 1.00 96.94 116 LEU A N 1
ATOM 819 C CA . LEU A 1 116 ? -7.287 -9.009 -13.170 1.00 96.94 116 LEU A CA 1
ATOM 820 C C . LEU A 1 116 ? -5.904 -9.357 -13.733 1.00 96.94 116 LEU A C 1
ATOM 822 O O . LEU A 1 116 ? -5.667 -9.134 -14.916 1.00 96.94 116 LEU A O 1
ATOM 826 N N . ALA A 1 117 ? -5.020 -9.943 -12.918 1.00 95.31 117 ALA A N 1
ATOM 827 C CA . ALA A 1 117 ? -3.695 -10.372 -13.363 1.00 95.31 117 ALA A CA 1
ATOM 828 C C . ALA A 1 117 ? -3.785 -11.383 -14.512 1.00 95.31 117 ALA A C 1
ATOM 830 O O . ALA A 1 117 ? -3.147 -11.209 -15.546 1.00 95.31 117 ALA A O 1
ATOM 831 N N . VAL A 1 118 ? -4.613 -12.419 -14.350 1.00 96.31 118 VAL A N 1
ATOM 832 C CA . VAL A 1 118 ? -4.806 -13.464 -15.364 1.00 96.31 118 VAL A CA 1
ATOM 833 C C . VAL A 1 118 ? -5.416 -12.884 -16.638 1.00 96.31 118 VAL A C 1
ATOM 835 O O . VAL A 1 118 ? -4.981 -13.230 -17.731 1.00 96.31 118 VAL A O 1
ATOM 838 N N . SER A 1 119 ? -6.400 -11.993 -16.516 1.00 96.12 119 SER A N 1
ATOM 839 C CA . SER A 1 119 ? -7.031 -11.355 -17.677 1.00 96.12 119 SER A CA 1
ATOM 840 C C . SER A 1 119 ? -6.042 -10.482 -18.444 1.00 96.12 119 SER A C 1
ATOM 842 O O . SER A 1 119 ? -6.040 -10.509 -19.666 1.00 96.12 119 SER A O 1
ATOM 844 N N . PHE A 1 120 ? -5.183 -9.746 -17.735 1.00 94.50 120 PHE A N 1
ATOM 845 C CA . PHE A 1 120 ? -4.168 -8.889 -18.343 1.00 94.50 120 PHE A CA 1
ATOM 846 C C . PHE A 1 120 ? -3.081 -9.689 -19.070 1.00 94.50 120 PHE A C 1
ATOM 848 O O . PHE A 1 120 ? -2.684 -9.312 -20.161 1.00 94.50 120 PHE A O 1
ATOM 855 N N . VAL A 1 121 ? -2.623 -10.807 -18.496 1.00 91.88 121 VAL A N 1
ATOM 856 C CA . VAL A 1 121 ? -1.597 -11.665 -19.123 1.00 91.88 121 VAL A CA 1
ATOM 857 C C . VAL A 1 121 ? -2.117 -12.383 -20.375 1.00 91.88 121 VAL A C 1
ATOM 859 O O . VAL A 1 121 ? -1.330 -12.722 -21.250 1.00 91.88 121 VAL A O 1
ATOM 862 N N . ASN A 1 122 ? -3.426 -12.638 -20.458 1.00 91.75 122 ASN A N 1
ATOM 863 C CA . ASN A 1 122 ? -4.050 -13.331 -21.590 1.00 91.75 122 ASN A CA 1
ATOM 864 C C . ASN A 1 122 ? -4.665 -12.386 -22.642 1.00 91.75 122 ASN A C 1
ATOM 866 O O . ASN A 1 122 ? -5.320 -12.879 -23.562 1.00 91.75 122 ASN A O 1
ATOM 870 N N . ALA A 1 123 ? -4.525 -11.067 -22.477 1.00 84.38 123 ALA A N 1
ATOM 871 C CA . ALA A 1 123 ? -5.007 -10.052 -23.418 1.00 84.38 123 ALA A CA 1
ATOM 872 C C . ALA A 1 123 ? -3.969 -9.776 -24.513 1.00 84.38 123 ALA A C 1
ATOM 874 O O . ALA A 1 123 ? -4.401 -9.567 -25.669 1.00 84.38 123 ALA A O 1
#

Foldseek 3Di:
DLLLLLQLLLVLQLCVPPVPDPDDDSQSSVLLVLLLVCVLCVLVVHHCVVVCSVVVNVVVLVCQVPPPPRRPRNNVSSSVRSNQLSVLQNDDDDPVVSVVSNPVVSVVSSVVSVVSSVVVVVD

Secondary structure (DSSP, 8-state):
-HHHHHHHHHHHHHHHH-TTS----THHHHHHHHHHHHHHHHHTT--GGGSSHHHHHHHHHHHHHHSTTS-HHHHHHHHHHHHHHHHHH---S-HHHHHHHHHHHHHHHHHHHHHHHHHHHT-

Sequence (123 aa):
LLYITSLLGGSVGALLLSPDAITGGASGAVFGLMAAAVIGLRHDRINPMRTGIGTTFVLNMVITLVIPGISVGGHFGGAITGAICSLFLLNPSRKTISRLFEVVGPMAIGVGLIYLAVSFVNA

Radius of gyration: 15.01 Å; chains: 1; bounding box: 37×25×40 Å

pLDDT: mean 92.31, std 8.96, range [58.72, 98.31]